Protein AF-A0ABD5YNP3-F1 (afdb_monomer)

Secondary structure (DSSP, 8-state):
---EEEEEETT-BEEEE-HHHHHHH---HHHHTTSBHHHHS-HHHHHHHTT-SSEEEEEEEEETTEEEEEEEEEEEEE-TTS-EEEEEEEEEE-HHHHHHHHHHHHHHHHHHHHHHHHHHHHHHHHHHHT--

Sequence (132 aa):
MHDGIIVLDSDNYIVDINSATESLLGIDPEVVVGLSATEVFNSCYVDRYRDVYEGSENIVVDIDGKQRVLNLRISPLQSHTGERRGRVVIIRDTTIEEEQRRRLKQQNDQLKRQNDHLEQFAVLFHTIFRAH

Solvent-accessible surface area (backbone atoms only — not comparable to full-atom values): 7372 Å² total; per-residue (Å²): 142,63,64,16,35,38,34,30,37,69,87,39,29,27,70,44,63,42,73,37,29,28,75,72,70,74,49,58,61,90,74,46,48,73,35,45,46,60,78,78,41,65,50,73,59,44,62,74,47,64,83,60,63,62,53,75,48,79,46,79,46,77,57,95,92,37,85,39,35,34,38,42,35,39,41,63,35,63,44,100,85,67,47,73,55,20,30,39,39,36,40,33,82,42,41,67,61,51,51,52,51,52,52,51,49,54,52,50,56,51,51,50,54,53,50,55,52,53,52,52,51,53,51,52,52,54,59,62,67,70,76,115

Foldseek 3Di:
DAWWKFWAFPQQQTQFIDVVVCVPQVDDRVPRHRPHPVVVDPVVVCVVCVPPAWDWDWDWDQDPNDTWTKIWTKHFDADPVRDTGTIMIIIDTCRVVVVVVVVVVVVVVVVVVVVVVVVVVVVVVVVVVVVD

Mean predicted aligned error: 7.3 Å

Nearest PDB structures (foldseek):
  6zj8-assembly5_E  TM=7.526E-01  e=2.617E-05  Bordetella pertussis Tohama I
  3vol-assembly1_A-2  TM=6.710E-01  e=7.620E-06  Pseudomonas aeruginosa PAO1
  4i5s-assembly1_A  TM=7.346E-01  e=4.585E-05  Streptococcus mutans UA159
  3kx0-assembly1_X-2  TM=7.895E-01  e=8.988E-05  Mycobacterium tuberculosis
  4i5s-assembly1_B  TM=7.181E-01  e=4.335E-05  Streptococcus mutans UA159

Structure (mmCIF, N/CA/C/O backbone):
data_AF-A0ABD5YNP3-F1
#
_entry.id   AF-A0ABD5YNP3-F1
#
loop_
_atom_site.group_PDB
_atom_site.id
_atom_site.type_symbol
_atom_site.label_atom_id
_atom_site.label_alt_id
_atom_site.label_comp_id
_atom_site.label_asym_id
_atom_site.label_entity_id
_atom_site.label_seq_id
_atom_site.pdbx_PDB_ins_code
_atom_site.Cartn_x
_atom_site.Cartn_y
_atom_site.Cartn_z
_atom_site.occupancy
_atom_site.B_iso_or_equiv
_atom_site.auth_seq_id
_atom_site.auth_comp_id
_atom_site.auth_asym_id
_atom_site.auth_atom_id
_atom_site.pdbx_PDB_model_num
ATOM 1 N N . MET A 1 1 ? -2.836 -14.730 3.433 1.00 54.00 1 MET A N 1
ATOM 2 C CA . MET A 1 1 ? -2.411 -13.316 3.458 1.00 54.00 1 MET A CA 1
ATOM 3 C C . MET A 1 1 ? -1.040 -13.258 2.829 1.00 54.00 1 MET A C 1
ATOM 5 O O . MET A 1 1 ? -0.092 -13.773 3.411 1.00 54.00 1 MET A O 1
ATOM 9 N N . HIS A 1 2 ? -0.963 -12.790 1.593 1.00 76.94 2 HIS A N 1
ATOM 10 C CA . HIS A 1 2 ? 0.300 -12.507 0.923 1.00 76.94 2 HIS A CA 1
ATOM 11 C C . HIS A 1 2 ? 0.266 -11.018 0.609 1.00 76.94 2 HIS A C 1
ATOM 13 O O . HIS A 1 2 ? -0.785 -10.510 0.223 1.00 76.94 2 HIS A O 1
ATOM 19 N N . ASP A 1 3 ? 1.365 -10.322 0.871 1.00 92.38 3 ASP A N 1
ATOM 20 C CA . ASP A 1 3 ? 1.465 -8.909 0.534 1.00 92.38 3 ASP A CA 1
ATOM 21 C C . ASP A 1 3 ? 1.454 -8.780 -0.993 1.00 92.38 3 ASP A C 1
ATOM 23 O O . ASP A 1 3 ? 2.110 -9.564 -1.689 1.00 92.38 3 ASP A O 1
ATOM 27 N N . GLY A 1 4 ? 0.694 -7.817 -1.511 1.00 94.88 4 GLY A N 1
ATOM 28 C CA . GLY A 1 4 ? 0.759 -7.435 -2.914 1.00 94.88 4 GLY A CA 1
ATOM 29 C C . GLY A 1 4 ? 2.155 -6.909 -3.219 1.00 94.88 4 GLY A C 1
ATOM 30 O O . GLY A 1 4 ? 2.707 -6.132 -2.443 1.00 94.88 4 GLY A O 1
ATOM 31 N N . ILE A 1 5 ? 2.745 -7.361 -4.314 1.00 95.62 5 ILE A N 1
ATOM 32 C CA . ILE A 1 5 ? 4.051 -6.909 -4.785 1.00 95.62 5 ILE A CA 1
ATOM 33 C C . ILE A 1 5 ? 3.878 -6.393 -6.207 1.00 95.62 5 ILE A C 1
ATOM 35 O O . ILE A 1 5 ? 3.286 -7.071 -7.049 1.00 95.62 5 ILE A O 1
ATOM 39 N N . ILE A 1 6 ? 4.404 -5.197 -6.451 1.00 96.25 6 ILE A N 1
ATOM 40 C CA . ILE A 1 6 ? 4.521 -4.573 -7.765 1.00 96.25 6 ILE A CA 1
ATOM 41 C C . ILE A 1 6 ? 5.983 -4.190 -7.958 1.00 96.25 6 ILE A C 1
ATOM 43 O O . ILE A 1 6 ? 6.583 -3.539 -7.100 1.00 96.25 6 ILE A O 1
ATOM 47 N N . VAL A 1 7 ? 6.554 -4.570 -9.092 1.00 96.19 7 VAL A N 1
ATOM 48 C CA . VAL A 1 7 ? 7.899 -4.177 -9.502 1.00 96.19 7 VAL A CA 1
ATOM 49 C C . VAL A 1 7 ? 7.777 -3.141 -10.607 1.00 96.19 7 VAL A C 1
ATOM 51 O O . VAL A 1 7 ? 7.103 -3.369 -11.608 1.00 96.19 7 VAL A O 1
ATOM 54 N N . LEU A 1 8 ? 8.434 -2.002 -10.416 1.00 95.56 8 LEU A N 1
ATOM 55 C CA . LEU A 1 8 ? 8.508 -0.915 -11.383 1.00 95.56 8 LEU A CA 1
ATOM 56 C C . LEU A 1 8 ? 9.951 -0.736 -11.855 1.00 95.56 8 LEU A C 1
ATOM 58 O O . LEU A 1 8 ? 10.879 -0.873 -11.050 1.00 95.56 8 LEU A O 1
ATOM 62 N N . ASP A 1 9 ? 10.142 -0.378 -13.122 1.00 94.12 9 ASP A N 1
ATOM 63 C CA . ASP A 1 9 ? 11.445 0.044 -13.643 1.00 94.12 9 ASP A CA 1
ATOM 64 C C . ASP A 1 9 ? 11.782 1.505 -13.270 1.00 94.12 9 ASP A C 1
ATOM 66 O O . ASP A 1 9 ? 11.096 2.155 -12.471 1.00 94.12 9 ASP A O 1
ATOM 70 N N . SER A 1 10 ? 12.893 2.022 -13.801 1.00 91.38 10 SER A N 1
ATOM 71 C CA . SER A 1 10 ? 13.348 3.398 -13.573 1.00 91.38 10 SER A CA 1
ATOM 72 C C . SER A 1 10 ? 12.390 4.465 -14.104 1.00 91.38 10 SER A C 1
ATOM 74 O O . SER A 1 10 ? 12.370 5.567 -13.552 1.00 91.38 10 SER A O 1
ATOM 76 N N . ASP A 1 11 ? 11.595 4.135 -15.122 1.00 91.75 11 ASP A N 1
ATOM 77 C CA . ASP A 1 11 ? 10.655 5.034 -15.793 1.00 91.75 11 ASP A CA 1
ATOM 78 C C . ASP A 1 11 ? 9.211 4.860 -15.277 1.00 91.75 11 ASP A C 1
ATOM 80 O O . ASP A 1 11 ? 8.288 5.512 -15.761 1.00 91.75 11 ASP A O 1
ATOM 84 N N . ASN A 1 12 ? 9.026 4.062 -14.215 1.00 92.75 12 ASN A N 1
ATOM 85 C CA . ASN A 1 12 ? 7.747 3.725 -13.583 1.00 92.75 12 ASN A CA 1
ATOM 86 C C . ASN A 1 12 ? 6.798 2.873 -14.437 1.00 92.75 12 ASN A C 1
ATOM 88 O O . ASN A 1 12 ? 5.579 2.933 -14.236 1.00 92.75 12 ASN A O 1
ATOM 92 N N . TYR A 1 13 ? 7.334 2.047 -15.331 1.00 95.19 13 TYR A N 1
ATOM 93 C CA . TYR A 1 13 ? 6.562 0.994 -15.986 1.00 95.19 13 TYR A CA 1
ATOM 94 C C . TYR A 1 13 ? 6.508 -0.255 -15.114 1.00 95.19 13 TYR A C 1
ATOM 96 O O . TYR A 1 13 ? 7.477 -0.598 -14.432 1.00 95.19 13 TYR A O 1
ATOM 104 N N . ILE A 1 14 ? 5.359 -0.927 -15.124 1.00 96.94 14 ILE A N 1
ATOM 105 C CA . ILE A 1 14 ? 5.144 -2.166 -14.378 1.00 96.94 14 ILE A CA 1
ATOM 106 C C . ILE A 1 14 ? 5.904 -3.291 -15.072 1.00 96.94 14 ILE A C 1
ATOM 108 O O . ILE A 1 14 ? 5.607 -3.648 -16.206 1.00 96.94 14 ILE A O 1
ATOM 112 N N . VAL A 1 15 ? 6.884 -3.856 -14.378 1.00 96.38 15 VAL A N 1
ATOM 113 C CA . VAL A 1 15 ? 7.691 -4.978 -14.870 1.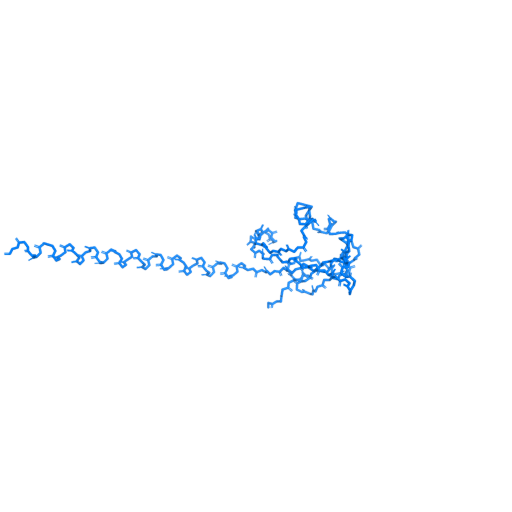00 96.38 15 VAL A CA 1
ATOM 114 C C . VAL A 1 15 ? 7.080 -6.307 -14.447 1.00 96.38 15 VAL A C 1
ATOM 116 O O . VAL A 1 15 ? 7.128 -7.268 -15.206 1.00 96.38 15 VAL A O 1
ATOM 119 N N . ASP A 1 16 ? 6.526 -6.365 -13.236 1.00 95.81 16 ASP A N 1
ATOM 120 C CA . ASP A 1 16 ? 5.966 -7.591 -12.672 1.00 95.81 16 ASP A CA 1
ATOM 121 C C . ASP A 1 16 ? 4.990 -7.281 -11.530 1.00 95.81 16 ASP A C 1
ATOM 123 O O . ASP A 1 16 ? 5.136 -6.267 -10.835 1.00 95.81 16 ASP A O 1
ATOM 127 N N . ILE A 1 17 ? 4.029 -8.177 -11.304 1.00 95.81 17 ILE A N 1
ATOM 128 C CA . ILE A 1 17 ? 3.150 -8.177 -10.132 1.00 95.81 17 ILE A CA 1
ATOM 129 C C . ILE A 1 17 ? 2.921 -9.610 -9.642 1.00 95.81 17 ILE A C 1
ATOM 131 O O . ILE A 1 17 ? 2.880 -10.552 -10.427 1.00 95.81 17 ILE A O 1
ATOM 135 N N . ASN A 1 18 ? 2.713 -9.793 -8.337 1.00 95.12 18 ASN A N 1
ATOM 136 C CA . ASN A 1 18 ? 2.326 -11.105 -7.813 1.00 95.12 18 ASN A CA 1
ATOM 137 C C . ASN A 1 18 ? 0.798 -11.316 -7.816 1.00 95.12 18 ASN A C 1
ATOM 139 O O . ASN A 1 18 ? 0.011 -10.371 -7.874 1.00 95.12 18 ASN A O 1
ATOM 143 N N . SER A 1 19 ? 0.369 -12.570 -7.650 1.00 93.12 19 SER A N 1
ATOM 144 C CA . SER A 1 19 ? -1.054 -12.950 -7.567 1.00 93.12 19 SER A CA 1
ATOM 145 C C . SER A 1 19 ? -1.803 -12.317 -6.387 1.00 93.12 19 SER A C 1
ATOM 147 O O . SER A 1 19 ? -3.030 -12.194 -6.397 1.00 93.12 19 SER A O 1
ATOM 149 N N . ALA A 1 20 ? -1.080 -11.891 -5.348 1.00 92.94 20 ALA A N 1
ATOM 150 C CA . ALA A 1 20 ? -1.675 -11.153 -4.244 1.00 92.94 20 ALA A CA 1
ATOM 151 C C . ALA A 1 20 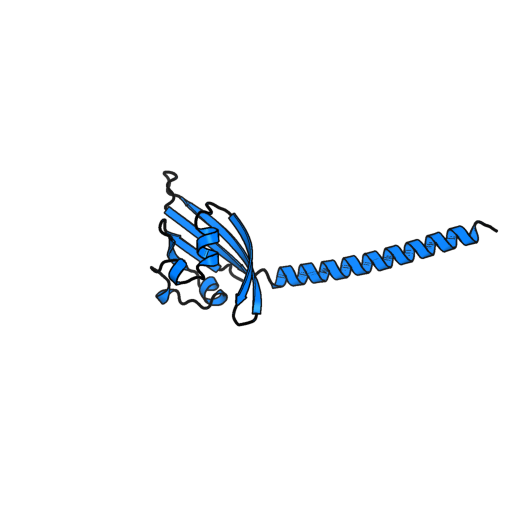? -2.089 -9.737 -4.665 1.00 92.94 20 ALA A C 1
ATOM 153 O O . ALA A 1 20 ? -3.131 -9.266 -4.218 1.00 92.94 20 ALA A O 1
ATOM 154 N N . THR A 1 21 ? -1.324 -9.085 -5.544 1.00 92.56 21 THR A N 1
ATOM 155 C CA . THR A 1 21 ? -1.694 -7.796 -6.141 1.00 92.56 21 THR A CA 1
ATOM 156 C C . THR A 1 21 ? -2.952 -7.929 -6.990 1.00 92.56 21 THR A C 1
ATOM 158 O O . THR A 1 21 ? -3.862 -7.121 -6.829 1.00 92.56 21 THR A O 1
ATOM 161 N N . GLU A 1 22 ? -3.041 -8.967 -7.825 1.00 91.44 22 GLU A N 1
ATOM 162 C CA . GLU A 1 22 ? -4.247 -9.275 -8.608 1.00 91.44 22 GLU A CA 1
ATOM 163 C C . GLU A 1 22 ? -5.466 -9.435 -7.692 1.00 91.44 22 GLU A C 1
ATOM 165 O O . GLU A 1 22 ? -6.479 -8.761 -7.864 1.00 91.44 22 GLU A O 1
ATOM 170 N N . SER A 1 23 ? -5.338 -10.254 -6.645 1.00 89.75 23 SER A N 1
ATOM 171 C CA . SER A 1 23 ? -6.426 -10.495 -5.689 1.00 89.75 23 SER A CA 1
ATOM 172 C C . SER A 1 23 ? -6.820 -9.249 -4.885 1.00 89.75 23 SER A C 1
ATOM 174 O O . SER A 1 23 ? -7.968 -9.127 -4.459 1.00 89.75 23 SER A O 1
ATOM 176 N N . LEU A 1 24 ? -5.865 -8.354 -4.609 1.00 89.00 24 LEU A N 1
ATOM 177 C CA . LEU A 1 24 ? -6.075 -7.173 -3.771 1.00 89.00 24 LEU A CA 1
ATOM 178 C C . LEU A 1 24 ? -6.634 -5.984 -4.557 1.00 89.00 24 LEU A C 1
ATOM 180 O O . LEU A 1 24 ? -7.472 -5.258 -4.027 1.00 89.00 24 LEU A O 1
ATOM 184 N N . LEU A 1 25 ? -6.138 -5.768 -5.777 1.00 86.88 25 LEU A N 1
ATOM 185 C CA . LEU A 1 25 ? -6.457 -4.602 -6.6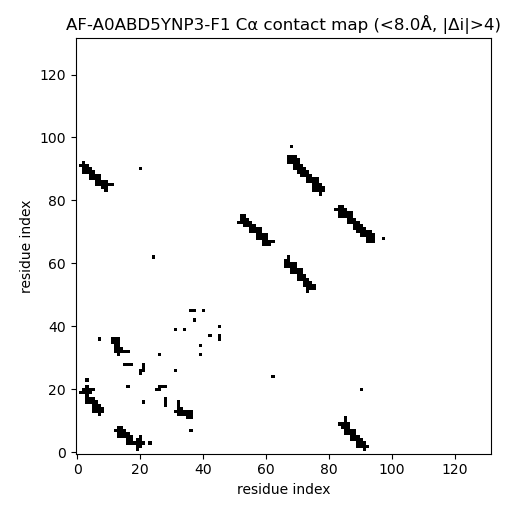04 1.00 86.88 25 LEU A CA 1
ATOM 186 C C . LEU A 1 25 ? -7.394 -4.925 -7.774 1.00 86.88 25 LEU A C 1
ATOM 188 O O . LEU A 1 25 ? -7.859 -3.999 -8.431 1.00 86.88 25 LEU A O 1
ATOM 192 N N . GLY A 1 26 ? -7.666 -6.205 -8.046 1.00 87.94 26 GLY A N 1
ATOM 193 C CA . GLY A 1 26 ? -8.511 -6.629 -9.163 1.00 87.94 26 GLY A CA 1
ATOM 194 C C . GLY A 1 26 ? -7.883 -6.363 -10.532 1.00 87.94 26 GLY A C 1
ATOM 195 O O . GLY A 1 26 ? -8.608 -6.094 -11.487 1.00 87.94 26 GLY A O 1
ATOM 196 N N . ILE A 1 27 ? -6.548 -6.383 -10.621 1.00 89.94 27 ILE A N 1
ATOM 197 C CA . ILE A 1 27 ? -5.805 -6.110 -11.859 1.00 89.94 27 ILE A CA 1
ATOM 198 C C . ILE A 1 27 ? -5.214 -7.388 -12.448 1.00 89.94 27 ILE A C 1
ATOM 200 O O . ILE A 1 27 ? -4.610 -8.178 -11.729 1.00 89.94 27 ILE A O 1
ATOM 204 N N . ASP A 1 28 ? -5.352 -7.554 -13.761 1.00 91.25 28 ASP A N 1
ATOM 205 C CA . ASP A 1 28 ? -4.804 -8.696 -14.490 1.00 91.25 28 ASP A CA 1
ATOM 206 C C . ASP A 1 28 ? -3.330 -8.436 -14.868 1.00 91.25 28 ASP A C 1
ATOM 208 O O . ASP A 1 28 ? -3.066 -7.464 -15.590 1.00 91.25 28 ASP A O 1
ATOM 212 N N . PRO A 1 29 ? -2.363 -9.263 -14.412 1.00 90.38 29 PRO A N 1
ATOM 213 C CA . PRO A 1 29 ? -0.947 -9.122 -14.761 1.00 90.38 29 PRO A CA 1
ATOM 214 C C . PRO A 1 29 ? -0.693 -9.078 -16.271 1.00 90.38 29 PRO A C 1
ATOM 216 O O . PRO A 1 29 ? 0.156 -8.303 -16.711 1.00 90.38 29 PRO A O 1
ATOM 219 N N . GLU A 1 30 ? -1.434 -9.850 -17.072 1.00 90.94 30 GLU A N 1
ATOM 220 C CA . GLU A 1 30 ? -1.237 -9.894 -18.528 1.00 90.94 30 GLU A CA 1
ATOM 221 C C . GLU A 1 30 ? -1.611 -8.571 -19.209 1.00 90.94 30 GLU A C 1
ATOM 223 O O . GLU A 1 30 ? -1.114 -8.263 -20.292 1.00 90.94 30 GLU A O 1
ATOM 228 N N . VAL A 1 31 ? -2.464 -7.772 -18.563 1.00 93.06 31 VAL A N 1
ATOM 229 C CA . VAL A 1 31 ? -2.932 -6.480 -19.075 1.00 93.06 31 VAL A CA 1
ATOM 230 C C . VAL A 1 31 ? -2.058 -5.327 -18.587 1.00 93.06 31 VAL A C 1
ATOM 232 O O . VAL A 1 31 ? -1.864 -4.360 -19.321 1.00 93.06 31 VAL A O 1
ATOM 235 N N . VAL A 1 32 ? -1.555 -5.394 -17.349 1.00 95.25 32 VAL A N 1
ATOM 236 C CA . VAL A 1 32 ? -0.872 -4.251 -16.714 1.00 95.25 32 VAL A CA 1
ATOM 237 C C . VAL A 1 32 ? 0.643 -4.247 -16.884 1.00 95.25 32 VAL A C 1
ATOM 239 O O . VAL A 1 32 ? 1.255 -3.182 -16.795 1.00 95.25 32 VAL A O 1
ATOM 242 N N . VAL A 1 33 ? 1.268 -5.405 -17.114 1.00 96.00 33 VAL A N 1
ATOM 243 C CA . VAL A 1 33 ? 2.718 -5.480 -17.337 1.00 96.00 33 VAL A CA 1
ATOM 244 C C . VAL A 1 33 ? 3.084 -4.732 -18.624 1.00 96.00 33 VAL A C 1
ATOM 246 O O . VAL A 1 33 ? 2.487 -4.925 -19.679 1.00 96.00 33 VAL A O 1
ATOM 249 N N . GLY A 1 34 ? 4.086 -3.860 -18.529 1.00 95.69 34 GLY A N 1
ATOM 250 C CA . GLY A 1 34 ? 4.537 -2.979 -19.604 1.00 95.69 34 GLY A CA 1
ATOM 251 C C . GLY A 1 34 ? 3.797 -1.641 -19.694 1.00 95.69 34 GLY A C 1
ATOM 252 O O . GLY A 1 34 ? 4.219 -0.795 -20.478 1.00 95.69 34 GLY A O 1
ATOM 253 N N . LEU A 1 35 ? 2.745 -1.413 -18.898 1.00 96.69 35 LEU A N 1
ATOM 254 C CA . LEU A 1 35 ? 2.066 -0.116 -18.816 1.00 96.69 35 LEU A CA 1
ATOM 255 C C . LEU A 1 35 ? 2.706 0.792 -17.763 1.00 96.69 35 LEU A C 1
ATOM 257 O O . LEU A 1 35 ? 3.331 0.328 -16.802 1.00 96.69 35 LEU A O 1
ATOM 261 N N . SER A 1 36 ? 2.533 2.106 -17.929 1.00 95.25 36 SER A N 1
ATOM 262 C CA . SER A 1 36 ? 2.979 3.066 -16.920 1.00 95.25 36 SER A CA 1
ATOM 263 C C . SER A 1 36 ? 2.106 2.977 -15.664 1.00 95.25 36 SER A C 1
ATOM 265 O O . SER A 1 36 ? 0.888 2.794 -15.733 1.00 95.25 36 SER A O 1
ATOM 267 N N . ALA A 1 37 ? 2.701 3.165 -14.484 1.00 93.25 37 ALA A N 1
ATOM 268 C CA . ALA A 1 37 ? 1.953 3.148 -13.225 1.00 93.25 37 ALA A CA 1
ATOM 269 C C . ALA A 1 37 ? 0.797 4.173 -13.207 1.00 93.25 37 ALA A C 1
ATOM 271 O O . ALA A 1 37 ? -0.233 3.919 -12.591 1.00 93.25 37 ALA A O 1
ATOM 272 N N . THR A 1 38 ? 0.946 5.310 -13.898 1.00 93.56 38 THR A N 1
ATOM 273 C CA . THR A 1 38 ? -0.092 6.346 -14.062 1.00 93.56 38 THR A CA 1
ATOM 274 C C . THR A 1 38 ? -1.275 5.927 -14.933 1.00 93.56 38 THR A C 1
ATOM 276 O O . THR A 1 38 ? 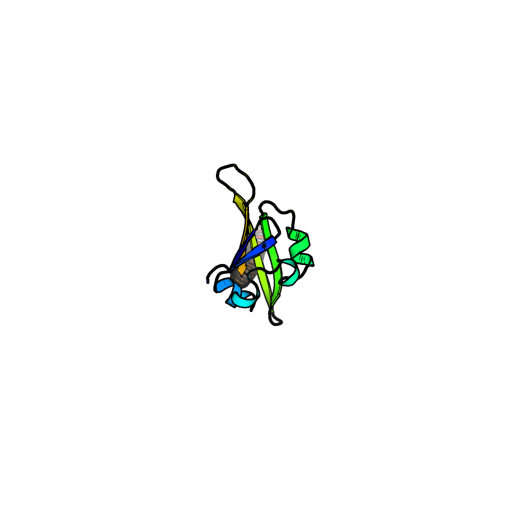-2.342 6.520 -14.802 1.00 93.56 38 THR A O 1
ATOM 279 N N . GLU A 1 39 ? -1.101 4.954 -15.830 1.00 92.94 39 GLU A N 1
ATOM 280 C CA . GLU A 1 39 ? -2.195 4.405 -16.646 1.00 92.94 39 GLU A CA 1
ATOM 281 C C . GLU A 1 39 ? -3.030 3.389 -15.866 1.00 92.94 39 GLU A C 1
ATOM 283 O O . GLU A 1 39 ? -4.236 3.288 -16.079 1.00 92.94 39 GLU A O 1
ATOM 288 N N . VAL A 1 40 ? -2.394 2.650 -14.955 1.00 91.19 40 VAL A N 1
ATOM 289 C CA . VAL A 1 40 ? -3.032 1.558 -14.205 1.00 91.19 40 VAL A CA 1
ATOM 290 C C . VAL A 1 40 ? -3.619 2.038 -12.879 1.00 91.19 40 VAL A C 1
ATOM 292 O O . VAL A 1 40 ? -4.701 1.609 -12.482 1.00 91.19 40 VAL A O 1
ATOM 295 N N . PHE A 1 41 ? -2.925 2.936 -12.179 1.00 89.00 41 PHE A N 1
ATOM 296 C CA . PHE A 1 41 ? -3.327 3.425 -10.862 1.00 89.00 41 PHE A CA 1
ATOM 297 C C . PHE A 1 41 ? -3.777 4.883 -10.915 1.00 89.00 41 PHE A C 1
ATOM 299 O O . PHE A 1 41 ? -3.383 5.652 -11.787 1.00 89.00 41 PHE A O 1
ATOM 306 N N . ASN A 1 42 ? -4.576 5.297 -9.926 1.00 86.19 42 ASN A N 1
ATOM 307 C CA . ASN A 1 42 ? -5.012 6.686 -9.823 1.00 86.19 42 ASN A CA 1
ATOM 308 C C . ASN A 1 42 ? -3.798 7.629 -9.739 1.00 86.19 42 ASN A C 1
ATOM 310 O O . ASN A 1 42 ? -2.934 7.469 -8.868 1.00 86.19 42 ASN A O 1
ATOM 314 N N . SER A 1 43 ? -3.769 8.633 -10.620 1.00 85.38 43 SER A N 1
ATOM 315 C CA . SER A 1 43 ? -2.658 9.578 -10.744 1.00 85.38 43 SER A CA 1
ATOM 316 C C . SER A 1 43 ? -2.327 10.284 -9.433 1.00 85.38 43 SER A C 1
ATOM 318 O O . SER A 1 43 ? -1.155 10.534 -9.170 1.00 85.38 43 SER A O 1
ATOM 320 N N . CYS A 1 44 ? -3.305 10.520 -8.550 1.00 84.62 44 CYS A N 1
ATOM 321 C CA . CYS A 1 44 ? -3.048 11.171 -7.268 1.00 84.62 44 CYS A CA 1
ATOM 322 C C . CYS A 1 44 ? -2.095 10.363 -6.371 1.00 84.62 44 CYS A C 1
ATOM 324 O O . CYS A 1 44 ? -1.254 10.950 -5.690 1.00 84.62 44 CYS A O 1
ATOM 326 N N . TYR A 1 45 ? -2.178 9.027 -6.392 1.00 85.81 45 TYR A N 1
ATOM 327 C CA . TYR A 1 45 ? -1.264 8.167 -5.642 1.00 85.81 45 TYR A CA 1
ATOM 328 C C . TYR A 1 45 ? 0.081 8.059 -6.353 1.00 85.81 45 TYR A C 1
ATOM 330 O O . TYR A 1 45 ? 1.124 8.165 -5.712 1.00 85.81 45 TYR A O 1
ATOM 338 N N . VAL A 1 46 ? 0.074 7.901 -7.677 1.00 86.25 46 VAL A N 1
ATOM 339 C CA . VAL A 1 46 ? 1.318 7.759 -8.446 1.00 86.25 46 VAL A CA 1
ATOM 340 C C . VAL A 1 46 ? 2.170 9.022 -8.350 1.00 86.25 46 VAL A C 1
ATOM 342 O O . VAL A 1 46 ? 3.363 8.927 -8.074 1.00 86.25 46 VAL A O 1
ATOM 345 N N . ASP A 1 47 ? 1.559 10.197 -8.490 1.00 87.81 47 ASP A N 1
ATOM 346 C CA . ASP A 1 47 ? 2.236 11.491 -8.389 1.00 87.81 47 ASP A CA 1
ATOM 347 C C . ASP A 1 47 ? 2.763 11.738 -6.979 1.00 87.81 47 ASP A C 1
ATOM 349 O O . ASP A 1 47 ? 3.913 12.143 -6.812 1.00 87.81 47 ASP A O 1
ATOM 353 N N . ARG A 1 48 ? 1.966 11.408 -5.956 1.00 89.06 48 ARG A N 1
ATOM 354 C CA . ARG A 1 48 ? 2.370 11.524 -4.549 1.00 89.06 48 ARG A CA 1
ATOM 355 C C . ARG A 1 48 ? 3.632 10.725 -4.231 1.00 89.06 48 ARG A C 1
ATOM 357 O O . ARG A 1 48 ? 4.449 11.172 -3.428 1.00 89.06 48 ARG A O 1
ATOM 364 N N . TYR A 1 49 ? 3.781 9.549 -4.835 1.00 89.25 49 TYR A N 1
ATOM 365 C CA . TYR A 1 49 ? 4.905 8.654 -4.570 1.00 89.25 49 TYR A CA 1
ATOM 366 C C . TYR A 1 49 ? 5.974 8.670 -5.666 1.00 89.25 49 TYR A C 1
ATOM 368 O O . TYR A 1 49 ? 6.951 7.933 -5.548 1.00 89.25 49 TYR A O 1
ATOM 376 N N . ARG A 1 50 ? 5.840 9.486 -6.719 1.00 84.12 50 ARG A N 1
ATOM 377 C CA . ARG A 1 50 ? 6.731 9.495 -7.895 1.00 84.12 50 ARG A CA 1
ATOM 378 C C . ARG A 1 50 ? 8.206 9.638 -7.518 1.00 84.12 50 ARG A C 1
ATOM 380 O O . ARG A 1 50 ? 9.022 8.814 -7.923 1.00 84.12 50 ARG A O 1
ATOM 387 N N . ASP A 1 51 ? 8.510 10.615 -6.669 1.00 84.75 51 ASP A N 1
ATOM 388 C CA . ASP A 1 51 ? 9.881 10.956 -6.270 1.00 84.75 51 ASP A CA 1
ATOM 389 C C . ASP A 1 51 ? 10.309 10.309 -4.942 1.00 84.75 51 ASP A C 1
ATOM 391 O O . ASP A 1 51 ? 11.411 10.549 -4.442 1.00 84.75 51 ASP A O 1
ATOM 395 N N . VAL A 1 52 ? 9.466 9.447 -4.362 1.00 86.75 52 VAL A N 1
ATOM 396 C CA . VAL A 1 52 ? 9.789 8.743 -3.117 1.00 86.75 52 VAL A CA 1
ATOM 397 C C . VAL A 1 52 ? 10.839 7.671 -3.393 1.00 86.75 52 VA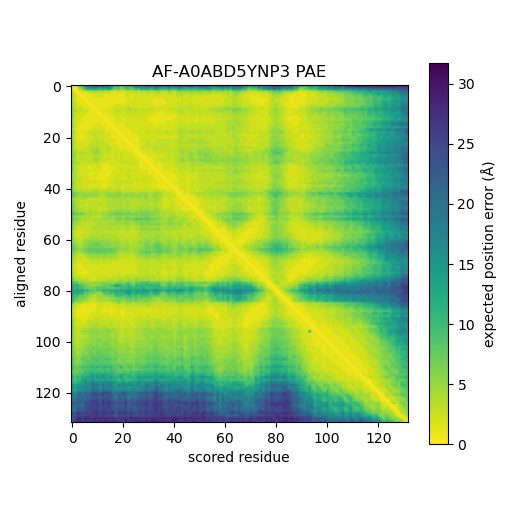L A C 1
ATOM 399 O O . VAL A 1 52 ? 10.603 6.708 -4.124 1.00 86.75 52 VAL A O 1
ATOM 402 N N . TYR A 1 53 ? 12.019 7.864 -2.801 1.00 83.25 53 TYR A N 1
ATOM 403 C CA . TYR A 1 53 ? 13.150 6.945 -2.914 1.00 83.25 53 TYR A CA 1
ATOM 404 C C . TYR A 1 53 ? 12.922 5.653 -2.127 1.00 83.25 53 TYR A C 1
ATOM 406 O O . TYR A 1 53 ? 13.090 4.559 -2.657 1.00 83.25 53 TYR A O 1
ATOM 414 N N . GLU A 1 54 ? 12.512 5.799 -0.875 1.00 92.12 54 GLU A N 1
ATOM 415 C CA . GLU A 1 54 ? 12.148 4.731 0.043 1.00 92.12 54 GLU A CA 1
ATOM 416 C C . GLU A 1 54 ? 11.121 5.312 1.016 1.00 92.12 54 GLU A C 1
ATOM 418 O O . GLU A 1 54 ? 11.210 6.484 1.391 1.00 92.12 54 GLU A O 1
ATOM 423 N N . GLY A 1 55 ? 10.126 4.525 1.410 1.00 93.31 55 GLY A N 1
ATOM 424 C CA . GLY A 1 55 ? 9.104 5.015 2.325 1.00 93.31 55 GLY A CA 1
ATOM 425 C C . GLY A 1 55 ? 8.095 3.956 2.720 1.00 93.31 55 GLY A C 1
ATOM 426 O O . GLY A 1 55 ? 7.977 2.910 2.086 1.00 93.31 55 GLY A O 1
ATOM 427 N N . SER A 1 56 ? 7.357 4.241 3.787 1.00 94.00 56 SER A N 1
ATOM 428 C CA . SER A 1 56 ? 6.234 3.427 4.231 1.00 94.00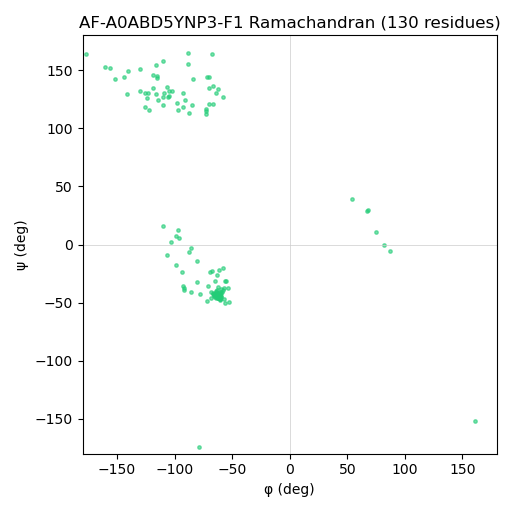 56 SER A CA 1
ATOM 429 C C . SER A 1 56 ? 5.118 4.331 4.730 1.00 94.00 56 SER A C 1
ATOM 431 O O . SER A 1 56 ? 5.357 5.172 5.594 1.00 94.00 56 SER A O 1
ATOM 433 N N . GLU A 1 57 ? 3.899 4.126 4.244 1.00 94.12 57 GLU A N 1
ATOM 434 C CA . GLU A 1 57 ? 2.736 4.919 4.635 1.00 94.12 57 GLU A CA 1
ATOM 435 C C . GLU A 1 57 ? 1.469 4.060 4.697 1.00 94.12 57 GLU A C 1
ATOM 437 O O . GLU A 1 57 ? 1.281 3.160 3.885 1.00 94.12 57 GLU A O 1
ATOM 442 N N . ASN A 1 58 ? 0.586 4.356 5.654 1.00 92.88 58 ASN A N 1
ATOM 443 C CA . ASN A 1 58 ? -0.772 3.824 5.651 1.00 92.88 58 ASN A CA 1
ATOM 444 C C . ASN A 1 58 ? -1.696 4.780 4.903 1.00 92.88 58 ASN A C 1
ATOM 446 O O . ASN A 1 58 ? -1.826 5.942 5.288 1.00 92.88 58 ASN A O 1
ATOM 450 N N . ILE A 1 59 ? -2.380 4.271 3.889 1.00 92.00 59 ILE A N 1
ATOM 451 C CA . ILE A 1 59 ? -3.404 4.997 3.149 1.00 92.00 59 ILE A CA 1
ATOM 452 C C . ILE A 1 59 ? -4.760 4.336 3.339 1.00 92.00 59 ILE A C 1
ATOM 454 O O . ILE A 1 59 ? -4.863 3.139 3.605 1.00 92.00 59 ILE A O 1
ATOM 458 N N . VAL A 1 60 ? -5.808 5.136 3.191 1.00 91.44 60 VAL A N 1
ATOM 459 C CA . VAL A 1 60 ? -7.177 4.641 3.122 1.00 91.44 60 VAL A CA 1
ATOM 460 C C . VAL A 1 60 ? -7.621 4.731 1.673 1.00 91.44 60 VAL A C 1
ATOM 462 O O . VAL A 1 60 ? -7.477 5.782 1.044 1.00 91.44 60 VAL A O 1
ATOM 465 N N . VAL A 1 61 ? -8.120 3.619 1.152 1.00 89.31 61 VAL A N 1
ATOM 466 C CA . VAL A 1 61 ? -8.604 3.499 -0.223 1.00 89.31 61 VAL A CA 1
ATOM 467 C C . VAL A 1 61 ? -9.989 2.877 -0.226 1.00 89.31 61 VAL A C 1
ATOM 469 O O . VAL A 1 61 ? -10.333 2.092 0.660 1.00 89.31 61 VAL A O 1
ATOM 472 N N . ASP A 1 62 ? -10.774 3.224 -1.236 1.00 87.50 62 ASP A N 1
ATOM 473 C CA . ASP A 1 62 ? -12.017 2.525 -1.531 1.00 87.50 62 ASP A CA 1
ATOM 474 C C . ASP A 1 62 ? -11.730 1.422 -2.555 1.00 87.50 62 ASP A C 1
ATOM 476 O O . ASP A 1 62 ? -11.253 1.712 -3.653 1.00 87.50 62 ASP A O 1
ATOM 480 N N . ILE A 1 63 ? -11.968 0.166 -2.173 1.00 83.69 63 ILE A N 1
ATOM 481 C CA . ILE A 1 63 ? -11.879 -0.996 -3.064 1.00 83.69 63 ILE A CA 1
ATOM 482 C C . ILE A 1 63 ? -13.214 -1.731 -2.976 1.00 83.69 63 ILE A C 1
ATOM 484 O O . ILE A 1 63 ? -13.603 -2.191 -1.899 1.00 83.69 63 ILE A O 1
ATOM 488 N N . ASP A 1 64 ? -13.918 -1.826 -4.104 1.00 82.88 64 ASP A N 1
ATOM 489 C CA . ASP A 1 64 ? -15.245 -2.443 -4.228 1.00 82.88 64 ASP A CA 1
ATOM 490 C C . ASP A 1 64 ? -16.302 -1.874 -3.260 1.00 82.88 64 ASP A C 1
ATOM 492 O O . ASP A 1 64 ? -17.111 -2.611 -2.686 1.00 82.88 64 ASP A O 1
ATOM 496 N N . GLY A 1 65 ? -16.289 -0.556 -3.028 1.00 85.38 65 GLY A N 1
ATOM 497 C CA . GLY A 1 65 ? -17.229 0.113 -2.122 1.00 85.38 65 GLY A CA 1
ATOM 498 C C . GLY A 1 65 ? -16.932 -0.124 -0.640 1.00 85.38 65 GLY A C 1
ATOM 499 O O . GLY A 1 65 ? -17.771 0.177 0.216 1.00 85.38 65 GLY A O 1
ATOM 500 N N . LYS A 1 66 ? -15.769 -0.701 -0.313 1.00 87.50 66 LYS A N 1
ATOM 501 C CA . LYS A 1 66 ? -15.306 -0.916 1.059 1.00 87.50 66 LYS A CA 1
ATOM 502 C C . LYS A 1 66 ? -14.041 -0.114 1.308 1.00 87.50 66 LYS A C 1
ATOM 504 O O . LYS A 1 66 ? -13.058 -0.218 0.580 1.00 87.50 66 LYS A O 1
ATOM 509 N N . GLN A 1 67 ? -14.054 0.633 2.405 1.00 91.00 67 GLN A N 1
ATOM 510 C CA . GLN A 1 67 ? -12.876 1.333 2.896 1.00 91.00 67 GLN A CA 1
ATOM 511 C C . GLN A 1 67 ? -11.875 0.313 3.436 1.00 91.00 67 GLN A C 1
ATOM 513 O O . GLN A 1 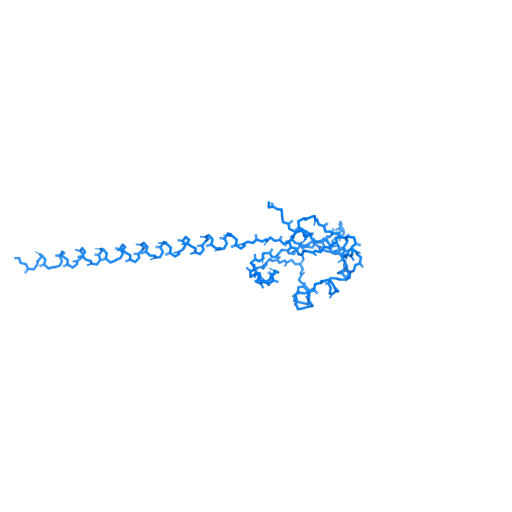67 ? -12.190 -0.442 4.358 1.00 91.00 67 GLN A O 1
ATOM 518 N N . ARG A 1 68 ? -10.671 0.307 2.868 1.00 91.31 68 ARG A N 1
ATOM 519 C CA . ARG A 1 68 ? -9.557 -0.527 3.316 1.00 91.31 68 ARG A CA 1
ATOM 520 C C . ARG A 1 68 ? -8.390 0.340 3.747 1.00 91.31 68 ARG A C 1
ATOM 522 O O . ARG A 1 68 ? -8.141 1.398 3.169 1.00 91.31 68 ARG A O 1
ATOM 529 N N . VAL A 1 69 ? -7.667 -0.123 4.761 1.00 93.50 69 VAL A N 1
ATOM 530 C CA . VAL A 1 69 ? -6.400 0.472 5.180 1.00 93.50 69 VAL A CA 1
ATOM 531 C C . VAL A 1 69 ? -5.279 -0.334 4.546 1.00 93.50 69 VAL A C 1
ATOM 533 O O . VAL A 1 69 ? -5.118 -1.514 4.846 1.00 93.50 69 VAL A O 1
ATOM 536 N N . LEU A 1 70 ? -4.509 0.302 3.668 1.00 93.56 70 LEU A N 1
ATOM 537 C CA . LEU A 1 70 ? -3.353 -0.313 3.031 1.00 93.56 70 LEU A CA 1
ATOM 538 C C . LEU A 1 70 ? -2.071 0.304 3.575 1.00 93.56 70 LEU A C 1
ATOM 540 O O . LEU A 1 70 ? -1.916 1.523 3.572 1.00 93.56 70 LEU A O 1
ATOM 544 N N . ASN A 1 71 ? -1.129 -0.532 3.990 1.00 94.62 71 ASN A N 1
ATOM 545 C CA . ASN A 1 71 ? 0.253 -0.134 4.193 1.00 94.62 71 ASN A CA 1
ATOM 546 C C . ASN A 1 71 ? 1.012 -0.282 2.870 1.00 94.62 71 ASN A C 1
ATOM 548 O O . ASN A 1 71 ? 1.196 -1.395 2.375 1.00 94.62 71 ASN A O 1
ATOM 552 N N . LEU A 1 72 ? 1.444 0.844 2.309 1.00 95.19 72 LEU A N 1
ATOM 553 C CA . LEU A 1 72 ? 2.341 0.895 1.164 1.00 95.19 72 LEU A CA 1
ATOM 554 C C . LEU A 1 72 ? 3.776 0.988 1.658 1.00 95.19 72 LEU A C 1
ATOM 556 O O . LEU A 1 72 ? 4.091 1.867 2.458 1.00 95.19 72 LEU A O 1
ATOM 560 N N . ARG A 1 73 ? 4.653 0.133 1.138 1.00 95.75 73 ARG A N 1
ATOM 561 C CA . ARG A 1 73 ? 6.100 0.225 1.331 1.00 95.75 73 ARG A CA 1
ATOM 562 C C . ARG A 1 73 ? 6.791 0.284 -0.020 1.00 95.75 73 ARG A C 1
ATOM 564 O O . ARG A 1 73 ? 6.606 -0.598 -0.847 1.00 95.75 73 ARG A O 1
ATOM 571 N N . ILE A 1 74 ? 7.613 1.305 -0.214 1.00 95.81 74 ILE A N 1
ATOM 572 C CA . ILE A 1 74 ? 8.395 1.515 -1.428 1.00 95.81 74 ILE A CA 1
ATOM 573 C C . ILE A 1 74 ? 9.857 1.282 -1.079 1.00 95.81 74 ILE A C 1
ATOM 575 O O . ILE A 1 74 ? 10.375 1.899 -0.147 1.00 95.81 74 ILE A O 1
ATOM 579 N N . SER A 1 75 ? 10.514 0.411 -1.837 1.00 94.50 75 SER A N 1
ATOM 580 C CA . SER A 1 75 ? 11.934 0.103 -1.682 1.00 94.50 75 SER A CA 1
ATOM 581 C C . SER A 1 75 ? 12.641 0.191 -3.038 1.00 94.50 75 SER A C 1
ATOM 583 O O . SER A 1 75 ? 12.145 -0.367 -4.018 1.00 94.50 75 SER A O 1
ATOM 585 N N . PRO A 1 76 ? 13.786 0.883 -3.139 1.00 93.06 76 PRO A N 1
ATOM 586 C CA . PRO A 1 76 ? 14.488 1.047 -4.405 1.00 93.06 76 PRO A CA 1
ATOM 587 C C . PRO A 1 76 ? 15.150 -0.267 -4.840 1.00 93.06 76 PRO A C 1
ATOM 589 O O . PRO A 1 76 ? 15.695 -1.003 -4.019 1.00 93.06 76 PRO A O 1
ATOM 592 N N . LEU A 1 77 ? 15.172 -0.523 -6.148 1.00 90.94 77 LEU A N 1
ATOM 593 C CA . LEU A 1 77 ? 16.019 -1.549 -6.755 1.00 90.94 77 LEU A CA 1
ATOM 594 C C . LEU A 1 77 ? 17.277 -0.881 -7.301 1.00 90.94 77 LEU A C 1
ATOM 596 O O . LEU A 1 77 ? 17.198 0.029 -8.131 1.00 90.94 77 LEU A O 1
ATOM 600 N N . GLN A 1 78 ? 18.437 -1.324 -6.825 1.00 87.81 78 GLN A N 1
ATOM 601 C CA . GLN A 1 78 ? 19.736 -0.775 -7.203 1.00 87.81 78 GLN A CA 1
ATOM 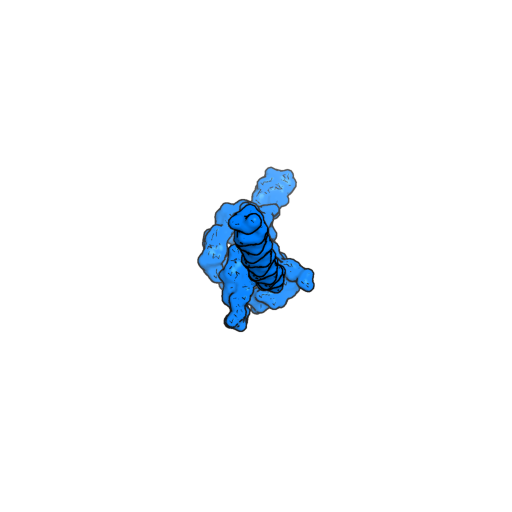602 C C . GLN A 1 78 ? 20.577 -1.818 -7.939 1.00 87.81 78 GLN A C 1
ATOM 604 O O . GLN A 1 78 ? 20.559 -3.003 -7.613 1.00 87.81 78 GLN A O 1
ATOM 609 N N . SER A 1 79 ? 21.335 -1.351 -8.928 1.00 81.19 79 SER A N 1
ATOM 610 C CA . SER A 1 79 ? 22.433 -2.098 -9.539 1.00 81.19 79 SER A CA 1
ATOM 611 C C . SER A 1 79 ? 23.582 -2.287 -8.541 1.00 81.19 79 SER A C 1
ATOM 613 O O . SER A 1 79 ? 23.710 -1.535 -7.575 1.00 81.19 79 SER A O 1
ATOM 615 N N . HIS A 1 80 ? 24.503 -3.208 -8.832 1.00 79.94 80 HIS A N 1
ATOM 616 C CA . HIS A 1 80 ? 25.768 -3.339 -8.099 1.00 79.94 80 HIS A CA 1
ATOM 617 C C . HIS A 1 80 ? 26.614 -2.047 -8.112 1.00 79.94 80 HIS A C 1
ATOM 619 O O . HIS A 1 80 ? 27.501 -1.880 -7.283 1.00 79.94 80 HIS A O 1
ATOM 625 N N . THR A 1 81 ? 26.365 -1.141 -9.066 1.00 82.44 81 THR A N 1
ATOM 626 C CA . THR A 1 81 ? 27.005 0.182 -9.178 1.00 82.44 81 THR A CA 1
ATOM 627 C C . THR A 1 81 ? 26.318 1.271 -8.348 1.00 82.44 81 THR A C 1
ATOM 629 O O . THR A 1 81 ? 26.789 2.404 -8.346 1.00 82.44 81 THR A O 1
ATOM 632 N N . GLY A 1 82 ? 25.210 0.965 -7.660 1.00 78.00 82 GLY A N 1
ATOM 633 C CA . GLY A 1 82 ? 24.403 1.943 -6.916 1.00 78.00 82 GLY A CA 1
ATOM 634 C C . GLY A 1 82 ? 23.411 2.736 -7.777 1.00 78.00 82 GLY A C 1
ATOM 635 O O . GLY A 1 82 ? 22.656 3.555 -7.259 1.00 78.00 82 GLY A O 1
ATOM 636 N N . GLU A 1 83 ? 23.368 2.491 -9.089 1.00 82.38 83 GLU A N 1
ATOM 637 C CA . GLU A 1 83 ? 22.385 3.110 -9.983 1.00 82.38 83 GLU A CA 1
ATOM 638 C C . GLU A 1 83 ? 20.980 2.558 -9.724 1.00 82.38 83 GLU A C 1
ATOM 640 O O . GLU A 1 83 ? 20.787 1.341 -9.631 1.00 82.38 83 GLU A O 1
ATOM 645 N N . ARG A 1 84 ? 19.979 3.444 -9.658 1.00 81.12 84 ARG A N 1
ATOM 646 C CA . ARG A 1 84 ? 18.571 3.046 -9.544 1.00 81.12 84 ARG A CA 1
ATOM 647 C C . ARG A 1 84 ? 18.138 2.339 -10.831 1.00 81.12 84 ARG A C 1
ATOM 649 O O . ARG A 1 84 ? 18.171 2.930 -11.904 1.00 81.12 84 ARG A O 1
ATOM 656 N N . ARG A 1 85 ? 17.688 1.093 -10.701 1.00 88.88 85 ARG A N 1
ATOM 657 C CA . ARG A 1 85 ? 17.096 0.291 -11.785 1.00 88.88 85 ARG A CA 1
ATOM 658 C C . ARG A 1 85 ? 15.573 0.292 -11.758 1.00 88.88 85 ARG A C 1
ATOM 660 O O . ARG A 1 85 ? 14.952 -0.044 -12.755 1.00 88.88 85 ARG A O 1
ATOM 667 N N . GLY A 1 86 ? 14.991 0.670 -10.625 1.00 92.56 86 GLY A N 1
ATOM 668 C CA . GLY A 1 86 ? 13.554 0.698 -10.430 1.00 92.56 86 GLY A CA 1
ATOM 669 C C . GLY A 1 86 ? 13.198 0.711 -8.955 1.00 92.56 86 GLY A C 1
ATOM 670 O O . GLY A 1 86 ? 13.977 1.192 -8.121 1.00 92.56 86 GLY A O 1
ATOM 671 N N . ARG A 1 87 ? 12.032 0.165 -8.624 1.00 94.56 87 ARG A N 1
ATOM 672 C CA . ARG A 1 87 ? 11.544 0.058 -7.247 1.00 94.56 87 ARG A CA 1
ATOM 673 C C . ARG A 1 87 ? 10.538 -1.070 -7.091 1.00 94.56 87 ARG A C 1
ATOM 675 O O . ARG A 1 87 ? 9.814 -1.407 -8.019 1.00 94.56 87 ARG A O 1
ATOM 682 N N . VAL A 1 88 ? 10.476 -1.614 -5.886 1.00 95.56 88 VAL A N 1
ATOM 683 C CA . VAL A 1 88 ? 9.431 -2.538 -5.456 1.00 95.56 88 VAL A CA 1
ATOM 684 C C . VAL A 1 88 ? 8.442 -1.768 -4.597 1.00 95.56 88 VAL A C 1
ATOM 686 O O . VAL A 1 88 ? 8.836 -1.046 -3.678 1.00 95.56 88 VAL A O 1
ATOM 689 N N . VAL A 1 89 ? 7.161 -1.937 -4.894 1.00 95.75 89 VAL A N 1
ATOM 690 C CA . VAL A 1 89 ? 6.049 -1.458 -4.082 1.00 95.75 89 VAL A CA 1
ATOM 691 C C . VAL A 1 89 ? 5.373 -2.672 -3.466 1.00 95.75 89 VAL A C 1
ATOM 693 O O . VAL A 1 89 ? 4.902 -3.562 -4.169 1.00 95.75 89 VAL A O 1
ATOM 696 N N . ILE A 1 90 ? 5.348 -2.713 -2.142 1.00 95.81 90 ILE A N 1
ATOM 697 C CA . ILE A 1 90 ? 4.673 -3.738 -1.358 1.00 95.81 90 ILE A CA 1
ATOM 698 C C . ILE A 1 90 ? 3.399 -3.125 -0.789 1.00 95.81 90 ILE A C 1
ATOM 700 O O . ILE A 1 90 ? 3.430 -2.028 -0.229 1.00 95.81 90 ILE A O 1
ATOM 704 N N . ILE A 1 91 ? 2.290 -3.840 -0.924 1.00 95.12 91 ILE A N 1
ATOM 705 C CA . ILE A 1 91 ? 0.962 -3.421 -0.497 1.00 95.12 91 ILE A CA 1
ATOM 706 C C . ILE A 1 91 ? 0.435 -4.458 0.482 1.00 95.12 91 ILE A C 1
ATOM 708 O O . ILE A 1 91 ? 0.190 -5.609 0.120 1.00 95.12 91 ILE A O 1
ATOM 712 N N . ARG A 1 92 ? 0.227 -4.050 1.729 1.00 94.06 92 ARG A N 1
ATOM 713 C CA . ARG A 1 92 ? -0.390 -4.900 2.745 1.00 94.06 92 ARG A CA 1
ATOM 714 C C . ARG A 1 92 ? -1.733 -4.329 3.156 1.00 94.06 92 ARG A C 1
ATOM 716 O O . ARG A 1 92 ? -1.796 -3.196 3.617 1.00 94.06 92 ARG A O 1
ATOM 723 N N . ASP A 1 93 ? -2.788 -5.126 3.045 1.00 93.31 93 ASP A N 1
ATOM 724 C CA . ASP A 1 93 ? -4.075 -4.811 3.662 1.00 93.31 93 ASP A CA 1
ATOM 725 C C . ASP A 1 93 ? -3.959 -5.009 5.177 1.00 93.31 93 ASP A C 1
ATOM 727 O O . ASP A 1 93 ? -3.741 -6.126 5.642 1.00 93.31 93 ASP A O 1
ATOM 731 N N . THR A 1 94 ? -4.039 -3.912 5.930 1.00 93.56 94 THR A N 1
ATOM 732 C CA . THR A 1 94 ? -3.960 -3.892 7.397 1.00 93.56 94 THR A CA 1
ATOM 733 C C . THR A 1 94 ? -5.301 -3.546 8.039 1.00 93.56 94 THR A C 1
ATOM 735 O O . THR A 1 94 ? -5.356 -3.175 9.215 1.00 93.56 94 THR A O 1
ATOM 738 N N . THR A 1 95 ? -6.398 -3.636 7.275 1.00 91.81 95 THR A N 1
ATOM 739 C CA . THR A 1 95 ? -7.737 -3.248 7.736 1.00 91.81 95 THR A CA 1
ATOM 740 C C . THR A 1 95 ? -8.133 -4.021 8.992 1.00 91.81 95 THR A C 1
ATOM 742 O O . THR A 1 95 ? -8.552 -3.420 9.982 1.00 91.81 95 THR A O 1
ATOM 745 N N . ILE A 1 96 ? -7.931 -5.342 8.991 1.00 91.31 96 ILE A N 1
ATOM 746 C CA . ILE A 1 96 ? -8.308 -6.220 10.107 1.00 91.31 96 ILE A CA 1
ATOM 747 C C . ILE A 1 96 ? -7.482 -5.889 11.354 1.00 91.31 96 ILE A C 1
ATOM 749 O O . ILE A 1 96 ? -8.026 -5.771 12.452 1.00 91.31 96 ILE A O 1
ATOM 753 N N . GLU A 1 97 ? -6.173 -5.713 11.200 1.00 91.81 97 GLU A N 1
ATOM 754 C CA . GLU A 1 97 ? -5.260 -5.393 12.294 1.00 91.81 97 GLU A CA 1
ATOM 755 C C . GLU A 1 97 ? -5.586 -4.032 12.915 1.00 91.81 97 GLU A C 1
ATOM 757 O O . GLU A 1 97 ? -5.579 -3.885 14.141 1.00 91.81 97 GLU A O 1
ATOM 762 N N . GLU A 1 98 ? -5.909 -3.040 12.085 1.00 90.69 98 GLU A N 1
ATOM 763 C CA . GLU A 1 98 ? -6.327 -1.717 12.540 1.00 90.69 98 GLU A CA 1
ATOM 764 C C . GLU A 1 98 ? -7.676 -1.763 13.269 1.00 90.69 98 GLU A C 1
ATOM 766 O O . GLU A 1 98 ? -7.817 -1.160 14.337 1.00 90.69 98 GLU A O 1
ATOM 771 N N . GLU A 1 99 ? -8.656 -2.514 12.764 1.00 91.50 99 GLU A N 1
ATOM 772 C CA . GLU A 1 99 ? -9.948 -2.712 13.433 1.00 91.50 99 GLU A CA 1
ATOM 773 C C . GLU A 1 99 ? -9.795 -3.412 14.788 1.00 91.50 99 GLU A C 1
ATOM 775 O O . GLU A 1 99 ? -10.352 -2.963 15.797 1.00 91.50 99 GLU A O 1
ATOM 780 N N . GLN A 1 100 ? -8.990 -4.474 14.843 1.00 93.75 100 GLN A N 1
ATOM 781 C CA . GLN A 1 100 ? -8.694 -5.192 16.081 1.00 93.75 100 GLN A CA 1
ATOM 782 C C . GLN A 1 100 ? -7.982 -4.292 17.091 1.00 93.75 100 GLN A C 1
ATOM 784 O O . GLN A 1 100 ? -8.385 -4.230 18.256 1.00 93.75 100 GLN A O 1
ATOM 789 N N . ARG A 1 101 ? -6.966 -3.539 16.651 1.00 93.81 101 ARG A N 1
ATOM 790 C CA . ARG A 1 101 ? -6.249 -2.576 17.496 1.00 93.81 101 ARG A CA 1
ATOM 791 C C . ARG A 1 101 ? -7.196 -1.512 18.050 1.00 93.81 101 ARG A C 1
ATOM 793 O O . ARG A 1 101 ? -7.133 -1.204 19.241 1.00 93.81 101 ARG A O 1
ATOM 800 N N . ARG A 1 102 ? -8.091 -0.971 17.217 1.00 92.12 102 ARG A N 1
ATOM 801 C CA . ARG A 1 102 ? -9.103 0.013 17.640 1.00 92.12 102 ARG A CA 1
ATOM 802 C C . ARG A 1 102 ? -10.055 -0.574 18.677 1.00 92.12 102 ARG A C 1
ATOM 804 O O . ARG A 1 102 ? -10.283 0.062 19.705 1.00 92.12 102 ARG A O 1
ATOM 811 N N . ARG A 1 103 ? -10.553 -1.793 18.453 1.00 94.88 103 ARG A N 1
ATOM 812 C CA . ARG A 1 103 ? -11.450 -2.483 19.391 1.00 94.88 103 ARG A CA 1
ATOM 813 C C . ARG A 1 103 ? -10.778 -2.740 20.740 1.00 94.88 103 ARG A C 1
ATOM 815 O O . ARG A 1 103 ? -11.365 -2.432 21.774 1.00 94.88 103 ARG A O 1
ATOM 822 N N . LEU A 1 104 ? -9.542 -3.243 20.733 1.00 96.00 104 LEU A N 1
ATOM 823 C CA . LEU A 1 104 ? -8.766 -3.472 21.956 1.00 96.00 104 LEU A CA 1
ATOM 824 C C . LEU A 1 104 ? -8.526 -2.169 22.725 1.00 96.00 104 LEU A C 1
ATOM 826 O O . LEU A 1 104 ? -8.699 -2.130 23.942 1.00 96.00 104 LEU A O 1
ATOM 830 N N . LYS A 1 105 ? -8.182 -1.085 22.019 1.00 95.69 105 LYS A N 1
ATOM 831 C CA . LYS A 1 105 ? -7.992 0.232 22.635 1.00 95.69 105 LYS A CA 1
ATOM 832 C C . LYS A 1 105 ? -9.271 0.727 23.313 1.00 95.69 105 LYS A C 1
ATOM 834 O O . LYS A 1 105 ? -9.218 1.132 24.467 1.00 95.69 105 LYS A O 1
ATOM 839 N N . GLN A 1 106 ? -10.416 0.628 22.638 1.00 95.56 106 GLN A N 1
ATOM 840 C CA . GLN A 1 106 ? -11.708 1.031 23.205 1.00 95.56 106 GLN A CA 1
ATOM 841 C C . GLN A 1 106 ? -12.072 0.234 24.463 1.00 95.56 106 GLN A C 1
ATOM 843 O O . GLN A 1 106 ? -12.557 0.808 25.436 1.00 95.56 106 GLN A O 1
ATOM 848 N N . GLN A 1 107 ? -11.820 -1.078 24.466 1.00 95.81 107 GLN A N 1
ATOM 849 C CA . GLN A 1 107 ? -12.061 -1.921 25.639 1.00 95.81 107 GLN A CA 1
ATOM 850 C C . GLN A 1 107 ? -11.151 -1.542 26.812 1.00 95.81 107 GLN A C 1
ATOM 852 O O . GLN A 1 107 ? -11.625 -1.445 27.941 1.00 95.81 107 GLN A O 1
ATOM 857 N N . ASN A 1 108 ? -9.868 -1.286 26.550 1.00 96.50 108 ASN A N 1
ATOM 858 C CA . ASN A 1 108 ? -8.918 -0.883 27.584 1.00 96.50 108 ASN A CA 1
ATOM 859 C C . ASN A 1 108 ? -9.265 0.498 28.165 1.00 96.50 108 ASN A C 1
ATOM 861 O O . ASN A 1 108 ? -9.317 0.663 29.381 1.00 96.50 108 ASN A O 1
ATOM 865 N N . ASP A 1 109 ? -9.604 1.465 27.308 1.00 96.00 109 ASP A N 1
ATOM 866 C CA . ASP A 1 109 ? -10.047 2.795 27.738 1.00 96.00 109 ASP A CA 1
ATOM 867 C C . ASP A 1 109 ? -11.312 2.706 28.609 1.00 96.00 109 ASP A C 1
ATOM 869 O O . ASP A 1 109 ? -11.434 3.420 29.606 1.00 96.00 109 ASP A O 1
ATOM 873 N N . GLN A 1 110 ? -12.242 1.806 28.271 1.00 95.25 110 GLN A N 1
ATOM 874 C CA . GLN A 1 110 ? -13.450 1.577 29.061 1.00 95.25 110 GLN A CA 1
ATOM 875 C C . GLN A 1 110 ? -13.146 0.941 30.423 1.00 95.25 110 GLN A C 1
ATOM 877 O O . GLN A 1 110 ? -13.670 1.406 31.437 1.00 95.25 110 GLN A O 1
ATOM 882 N N . LEU A 1 111 ? -12.296 -0.089 30.463 1.00 95.00 111 LEU A N 1
ATOM 883 C CA . LEU A 1 111 ? -11.875 -0.727 31.715 1.00 95.00 111 LEU A CA 1
ATOM 884 C C . LEU A 1 111 ? -11.140 0.260 32.622 1.00 95.00 111 LEU A C 1
ATOM 886 O O . LEU A 1 111 ? -11.409 0.308 33.821 1.00 95.00 111 LEU A O 1
ATOM 890 N N . LYS A 1 112 ? -10.267 1.094 32.049 1.00 94.88 112 LYS A N 1
ATOM 891 C CA . LYS A 1 112 ? -9.542 2.123 32.794 1.00 94.88 112 LYS A CA 1
ATOM 892 C C . LYS A 1 112 ? -10.497 3.120 33.447 1.00 94.88 112 LYS A C 1
ATOM 894 O O . LYS A 1 112 ? -10.401 3.341 34.646 1.00 94.88 112 LYS A O 1
ATOM 899 N N . ARG A 1 113 ? -11.483 3.634 32.702 1.00 93.81 113 ARG A N 1
ATOM 900 C CA . ARG A 1 113 ? -12.515 4.527 33.267 1.00 93.81 113 ARG A CA 1
ATOM 901 C C . ARG A 1 113 ? -13.300 3.867 34.401 1.00 93.81 113 ARG A C 1
ATOM 903 O O . ARG A 1 113 ? -13.597 4.521 35.394 1.00 93.81 113 ARG A O 1
ATOM 910 N N . GLN A 1 114 ? -13.642 2.584 34.265 1.00 92.25 114 GLN A N 1
ATOM 911 C CA . GLN A 1 114 ? -14.334 1.843 35.324 1.00 92.25 114 GLN A CA 1
ATOM 912 C C . GLN A 1 114 ? -13.465 1.694 36.576 1.00 92.25 114 GLN A C 1
ATOM 914 O O . GLN A 1 114 ? -13.965 1.898 37.681 1.00 92.25 114 GLN A O 1
ATOM 919 N N . ASN A 1 115 ? -12.177 1.386 36.412 1.00 92.50 115 ASN A N 1
ATOM 920 C CA . ASN A 1 115 ? -11.244 1.289 37.529 1.00 92.50 115 ASN A CA 1
ATOM 921 C C . ASN A 1 115 ? -11.052 2.645 38.229 1.00 92.50 115 ASN A C 1
ATOM 923 O O . ASN A 1 115 ? -11.189 2.722 39.446 1.00 92.50 115 ASN A O 1
ATOM 927 N N . ASP A 1 116 ? -10.857 3.722 37.460 1.00 92.62 116 ASP A N 1
ATOM 928 C CA . ASP A 1 116 ? -10.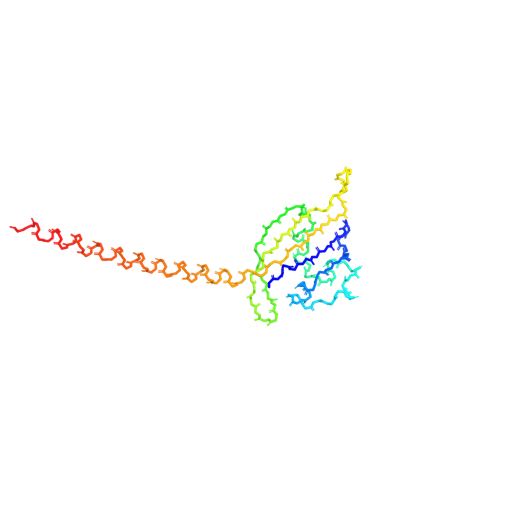720 5.085 37.989 1.00 92.62 116 ASP A CA 1
ATOM 929 C C . ASP A 1 116 ? -11.961 5.494 38.811 1.00 92.62 116 ASP A C 1
ATOM 931 O O . ASP A 1 116 ? -11.844 6.111 39.871 1.00 92.62 116 ASP A O 1
ATOM 935 N N . HIS A 1 117 ? -13.167 5.119 38.362 1.00 87.88 117 HIS A N 1
ATOM 936 C CA . HIS A 1 117 ? -14.402 5.369 39.111 1.00 87.88 117 HIS A CA 1
ATOM 937 C C . HIS A 1 117 ? -14.447 4.587 40.434 1.00 87.88 117 HIS A C 1
ATOM 939 O O . HIS A 1 117 ? -14.839 5.145 41.459 1.00 87.88 117 HIS A O 1
ATOM 945 N N . LEU A 1 118 ? -14.051 3.310 40.436 1.00 90.50 118 LEU A N 1
ATOM 946 C CA . LEU A 1 118 ? -14.013 2.491 41.654 1.00 90.50 118 LEU A CA 1
ATOM 947 C C . LEU A 1 118 ? -13.006 3.035 42.677 1.00 90.50 118 LEU A C 1
ATOM 949 O O . LEU A 1 118 ? -13.312 3.087 43.869 1.00 90.50 118 LEU A O 1
ATOM 953 N N . GLU A 1 119 ? -11.839 3.489 42.220 1.00 88.06 119 GLU A N 1
ATOM 954 C CA . GLU A 1 119 ? -10.830 4.116 43.081 1.00 88.06 119 GLU A CA 1
ATOM 955 C C . GLU A 1 119 ? -11.346 5.417 43.709 1.00 88.06 119 GLU A C 1
ATOM 957 O O . GLU A 1 119 ? -11.188 5.626 44.914 1.00 88.06 119 GLU A O 1
ATOM 962 N N . GLN A 1 120 ? -12.038 6.262 42.936 1.00 83.00 120 GLN A N 1
ATOM 963 C CA . GLN A 1 120 ? -12.670 7.478 43.464 1.00 83.00 120 GLN A CA 1
ATOM 964 C C . GLN A 1 120 ? -13.709 7.165 44.547 1.00 83.00 120 GLN A C 1
ATOM 966 O O . GLN A 1 120 ? -13.735 7.838 45.582 1.00 83.00 120 GLN A O 1
ATOM 971 N N . PHE A 1 121 ? -14.531 6.126 44.352 1.00 84.31 121 PHE A N 1
ATOM 972 C CA . PHE A 1 121 ? -15.460 5.671 45.388 1.00 84.31 121 PHE A CA 1
ATOM 973 C C . PHE A 1 121 ? -14.719 5.220 46.652 1.00 84.31 121 PHE A C 1
ATOM 975 O O . PHE A 1 121 ? -15.087 5.641 47.749 1.00 84.31 121 PHE A O 1
ATOM 982 N N . ALA A 1 122 ? -13.661 4.416 46.521 1.00 79.62 122 ALA A N 1
ATOM 983 C CA . ALA A 1 122 ? -12.890 3.933 47.667 1.00 79.62 122 ALA A CA 1
ATOM 984 C C . ALA A 1 122 ? -12.261 5.081 48.480 1.00 79.62 122 ALA A C 1
ATOM 986 O O . ALA A 1 122 ? -12.332 5.079 49.713 1.00 79.62 122 ALA A O 1
ATOM 987 N N . VAL A 1 123 ? -11.704 6.091 47.803 1.00 80.56 123 VAL A N 1
ATOM 988 C CA . VAL A 1 123 ? -11.145 7.286 48.457 1.00 80.56 123 VAL A CA 1
ATOM 989 C C . VAL A 1 123 ? -12.233 8.071 49.191 1.00 80.56 123 VAL A C 1
ATOM 991 O O . VAL A 1 123 ? -12.039 8.427 50.353 1.00 80.56 123 VAL A O 1
ATOM 994 N N . LEU A 1 124 ? -13.393 8.288 48.559 1.00 81.06 124 LEU A N 1
ATOM 995 C CA . LEU A 1 124 ? -14.512 9.007 49.172 1.00 81.06 124 LEU A CA 1
ATOM 996 C C . LEU A 1 124 ? -14.996 8.319 50.458 1.00 81.06 124 LEU A C 1
ATOM 998 O O . LEU A 1 124 ? -15.187 8.985 51.477 1.00 81.06 124 LEU A O 1
ATOM 1002 N N . PHE A 1 125 ? -15.145 6.991 50.434 1.00 76.00 125 PHE A N 1
ATOM 1003 C CA . PHE A 1 125 ? -15.514 6.219 51.622 1.00 76.00 125 PHE A CA 1
ATOM 1004 C C . PHE A 1 125 ? -14.476 6.367 52.743 1.00 76.00 125 PHE A C 1
ATOM 1006 O O . PHE A 1 125 ? -14.853 6.630 53.886 1.00 76.00 125 PHE A O 1
ATOM 1013 N N . HIS A 1 126 ? -13.176 6.276 52.438 1.00 73.31 126 HIS A N 1
ATOM 1014 C CA . HIS A 1 126 ? -12.126 6.445 53.452 1.00 73.31 126 HIS A CA 1
ATOM 1015 C C . HIS A 1 126 ? -12.127 7.848 54.072 1.00 73.31 126 HIS A C 1
ATOM 1017 O O . HIS A 1 126 ? -11.948 7.986 55.280 1.00 73.31 126 HIS A O 1
ATOM 1023 N N . THR A 1 127 ? -12.364 8.896 53.277 1.00 73.00 127 THR A N 1
ATOM 1024 C CA . THR A 1 127 ? -12.444 10.277 53.777 1.00 73.00 127 THR A CA 1
ATOM 1025 C C . THR A 1 127 ? -13.656 10.498 54.682 1.00 73.00 127 THR A C 1
ATOM 1027 O O . THR A 1 127 ? -13.520 11.144 55.719 1.00 73.00 127 THR A O 1
ATOM 1030 N N . ILE A 1 128 ? -14.820 9.945 54.330 1.00 75.25 128 ILE A N 1
ATOM 1031 C CA . ILE A 1 128 ? -16.049 10.099 55.124 1.00 75.25 128 ILE A CA 1
ATOM 1032 C C . ILE A 1 128 ? -15.935 9.358 56.465 1.00 75.25 128 ILE A C 1
ATOM 1034 O O . ILE A 1 128 ? -16.320 9.902 57.497 1.00 75.25 128 ILE A O 1
ATOM 1038 N N . PHE A 1 129 ? -15.360 8.152 56.480 1.00 67.94 129 PHE A N 1
ATOM 1039 C CA . PHE A 1 129 ? -15.273 7.331 57.694 1.00 67.94 129 PHE A CA 1
ATOM 1040 C C . PHE A 1 129 ? -14.135 7.715 58.657 1.00 67.94 129 PHE A C 1
ATOM 1042 O O . PHE A 1 129 ? -14.163 7.289 59.805 1.00 67.94 129 PHE A O 1
ATOM 1049 N N . ARG A 1 130 ? -13.151 8.527 58.242 1.00 65.31 130 ARG A N 1
ATOM 1050 C CA . ARG A 1 130 ? -12.079 9.031 59.132 1.00 65.31 130 ARG A CA 1
ATOM 1051 C C . ARG A 1 130 ? -12.429 10.323 59.884 1.00 65.31 130 ARG A C 1
ATOM 1053 O O . ARG A 1 130 ? -11.624 10.773 60.692 1.00 65.31 130 ARG A O 1
ATOM 1060 N N . ALA A 1 131 ? -13.572 10.938 59.579 1.00 58.81 131 ALA A N 1
ATOM 1061 C CA . ALA A 1 131 ? -14.027 12.202 60.166 1.00 58.81 131 ALA A CA 1
ATOM 1062 C C . ALA A 1 131 ? -15.025 12.023 61.338 1.00 58.81 131 ALA A C 1
ATOM 1064 O O . ALA A 1 131 ? -15.655 12.992 61.771 1.00 58.81 131 ALA A O 1
ATOM 1065 N N . HIS A 1 132 ? -15.171 10.801 61.853 1.00 46.22 132 HIS A N 1
ATOM 1066 C CA . HIS A 1 132 ? -15.882 10.455 63.089 1.00 46.22 132 HIS A CA 1
ATOM 1067 C C . HIS A 1 132 ? -14.941 9.691 64.016 1.00 46.22 132 HIS A C 1
ATOM 1069 O O . HIS A 1 132 ? -15.050 9.911 65.241 1.00 46.22 132 HIS A O 1
#

Organism: NCBI:txid2934937

pLDDT: mean 89.24, std 8.29, range [46.22, 96.94]

InterPro domains:
  IPR000014 PAS domain [PS50112] (1-34)
  IPR000014 PAS domain [TIGR00229] (2-104)
  IPR000014 PAS domain [cd00130] (1-93)
  IPR000700 PAS-associated, C-terminal [PS50113] (54-106)
  IPR013656 PAS fold 4 [PF08448] (3-98)
  IPR035965 PAS domain superfamily [SSF55785] (3-106)

Radius of gyration: 24.36 Å; Cα contacts (8 Å, |Δi|>4): 182; chains: 1; bounding box: 44×26×83 Å